Protein AF-H0ACK9-F1 (afdb_monomer)

pLDDT: mean 93.37, std 10.78, range [51.75, 98.44]

Radius of gyration: 16.79 Å; Cα contacts (8 Å, |Δi|>4): 85; chains: 1; bounding box: 44×28×38 Å

Secondary structure (DSSP, 8-state):
--HHHHHHHHHHHHTT----HHHHHHHHHHHHHHHHHHHHHHTGGGT-GGG----HHHHHHHHHHHHHHHHHTT--HHHHHHHHHHHHHHHHHHHSSS---

Solvent-accessible surface area (backbone atoms only — not comparable to full-atom values): 5550 Å² total; per-residue (Å²): 117,38,75,66,42,49,52,42,45,55,51,33,62,77,67,69,63,81,72,58,63,74,52,32,53,50,46,27,55,48,34,54,46,51,46,52,47,34,37,36,58,46,6,56,75,69,77,35,67,89,53,51,49,69,66,72,62,49,58,50,50,29,52,44,31,46,33,48,38,28,51,72,69,74,44,45,64,53,62,56,47,52,58,49,49,54,55,33,54,51,31,32,74,75,71,80,38,65,75,80,132

Structure (mmCIF, N/CA/C/O backbone):
data_AF-H0ACK9-F1
#
_entry.id   AF-H0ACK9-F1
#
loop_
_atom_site.group_PDB
_atom_site.id
_atom_site.type_symbol
_atom_site.label_atom_id
_atom_site.label_alt_id
_atom_site.label_comp_id
_atom_site.label_asym_id
_atom_site.label_entity_id
_atom_site.label_seq_id
_atom_site.pdbx_PDB_ins_code
_atom_site.Cartn_x
_atom_site.Cartn_y
_atom_site.Cartn_z
_atom_site.occupancy
_atom_site.B_iso_or_equiv
_atom_site.auth_seq_id
_atom_site.auth_comp_id
_atom_site.auth_asym_id
_atom_site.auth_atom_id
_atom_site.pdbx_PDB_model_num
ATOM 1 N N . MET A 1 1 ? -4.373 5.155 15.490 1.00 68.81 1 MET A N 1
ATOM 2 C CA . MET A 1 1 ? -4.487 5.176 14.030 1.00 68.81 1 MET A CA 1
ATOM 3 C C . MET A 1 1 ? -3.585 6.275 13.528 1.00 68.81 1 MET A C 1
ATOM 5 O O . MET A 1 1 ? -3.699 7.395 14.022 1.00 68.81 1 MET A O 1
ATOM 9 N N . ASP A 1 2 ? -2.685 5.926 12.617 1.00 86.44 2 ASP A N 1
ATOM 10 C CA . ASP A 1 2 ? -1.802 6.848 11.901 1.00 86.44 2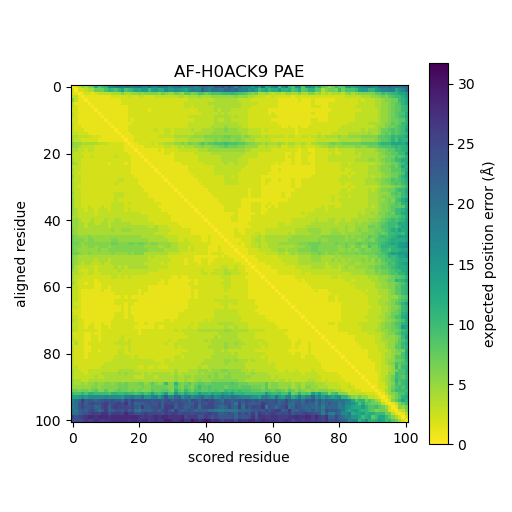 ASP A CA 1
ATOM 11 C C . ASP A 1 2 ? -2.576 7.999 11.223 1.00 86.44 2 ASP A C 1
ATOM 13 O O . ASP A 1 2 ? -3.721 7.816 10.797 1.00 86.44 2 ASP A O 1
ATOM 17 N N . GLU A 1 3 ? -1.952 9.176 11.080 1.00 93.19 3 GLU A N 1
ATOM 18 C CA . GLU A 1 3 ? -2.576 10.350 10.443 1.00 93.19 3 GLU A CA 1
ATOM 19 C C . GLU A 1 3 ? -2.956 10.077 8.977 1.00 93.19 3 GLU A C 1
ATOM 21 O O . GLU A 1 3 ? -4.017 10.512 8.518 1.00 93.19 3 GLU A O 1
ATOM 26 N N . PHE A 1 4 ? -2.127 9.339 8.230 1.00 95.88 4 PHE A N 1
ATOM 27 C CA . PHE A 1 4 ? -2.406 9.016 6.832 1.00 95.88 4 PHE A CA 1
ATOM 28 C C . PHE A 1 4 ? -3.470 7.930 6.697 1.00 95.88 4 PHE A C 1
ATOM 30 O O . PHE A 1 4 ? -4.338 8.064 5.830 1.00 95.88 4 PHE A O 1
ATOM 37 N N . GLN A 1 5 ? -3.455 6.912 7.565 1.00 97.75 5 GLN A N 1
ATOM 38 C CA . GLN A 1 5 ? -4.521 5.908 7.602 1.00 97.75 5 GLN A CA 1
ATOM 39 C C . GLN A 1 5 ? -5.875 6.562 7.903 1.00 97.75 5 GLN A C 1
ATOM 41 O O . GLN A 1 5 ? -6.816 6.382 7.131 1.00 97.75 5 GLN A O 1
ATOM 46 N N . GLN A 1 6 ? -5.962 7.393 8.949 1.00 98.00 6 GLN A N 1
ATOM 47 C CA . GLN A 1 6 ? -7.205 8.092 9.292 1.00 98.00 6 GLN A CA 1
ATOM 48 C C . GLN A 1 6 ? -7.683 8.981 8.139 1.00 98.00 6 GLN A C 1
ATOM 50 O O . GLN A 1 6 ? -8.859 8.982 7.790 1.00 98.00 6 GLN A O 1
ATOM 55 N N . LYS A 1 7 ? -6.766 9.699 7.482 1.00 98.12 7 LYS A N 1
ATOM 56 C CA . LYS A 1 7 ? -7.097 10.539 6.326 1.00 98.12 7 LYS A CA 1
ATOM 57 C C . LYS A 1 7 ? -7.653 9.736 5.144 1.00 98.12 7 LYS A C 1
ATOM 59 O O . LYS A 1 7 ? -8.513 10.251 4.427 1.00 98.12 7 LYS A O 1
ATOM 64 N N . ALA A 1 8 ? -7.163 8.516 4.914 1.00 97.69 8 ALA A N 1
ATOM 65 C CA . ALA A 1 8 ? -7.690 7.627 3.881 1.00 97.69 8 ALA A CA 1
ATOM 66 C C . ALA A 1 8 ? -9.114 7.162 4.220 1.00 97.69 8 ALA A C 1
ATOM 68 O O . ALA A 1 8 ? -9.999 7.269 3.368 1.00 97.69 8 ALA A O 1
ATOM 69 N N . VAL A 1 9 ? -9.339 6.731 5.465 1.00 97.81 9 VAL A N 1
ATOM 70 C CA . VAL A 1 9 ? -10.654 6.301 5.972 1.00 97.81 9 VAL A CA 1
ATOM 71 C C . VAL A 1 9 ? -11.671 7.437 5.868 1.00 97.81 9 VAL A C 1
ATOM 73 O O . VAL A 1 9 ? -12.681 7.289 5.183 1.00 97.81 9 VAL A O 1
ATOM 76 N N . ASP A 1 10 ? -11.356 8.616 6.411 1.00 98.25 10 ASP A N 1
ATOM 77 C CA . ASP A 1 10 ? -12.231 9.794 6.359 1.00 98.25 10 ASP A CA 1
ATOM 78 C C . ASP A 1 10 ? -12.598 10.174 4.915 1.00 98.25 10 ASP A C 1
ATOM 80 O O . ASP A 1 10 ? -13.721 10.594 4.614 1.00 98.25 10 ASP A O 1
ATOM 84 N N . PHE A 1 11 ? -11.637 10.056 3.990 1.00 98.38 11 PHE A N 1
ATOM 85 C CA . PHE A 1 11 ? -11.878 10.318 2.577 1.00 98.38 11 PHE A CA 1
ATOM 86 C C . PHE A 1 11 ? -12.807 9.269 1.958 1.00 98.38 11 PHE A C 1
ATOM 88 O O . PHE A 1 11 ? -13.706 9.642 1.200 1.00 98.38 11 PHE A O 1
ATOM 95 N N . ALA A 1 12 ? -12.615 7.986 2.263 1.00 97.88 12 ALA A N 1
ATOM 96 C CA . ALA A 1 12 ? -13.457 6.910 1.754 1.00 97.88 12 ALA A CA 1
ATOM 97 C C . ALA A 1 12 ? -14.902 7.037 2.257 1.00 97.88 12 ALA A C 1
ATOM 99 O O . ALA A 1 12 ? -15.825 7.031 1.438 1.00 97.88 12 ALA A O 1
ATOM 100 N N . GLU A 1 13 ? -15.089 7.264 3.559 1.00 97.56 13 GLU A N 1
ATOM 101 C CA . GLU A 1 13 ? -16.404 7.459 4.179 1.00 97.56 13 GLU A CA 1
ATOM 102 C C . GLU A 1 13 ? -17.131 8.666 3.576 1.00 97.56 13 GLU A C 1
ATOM 104 O O . GLU A 1 13 ? -18.273 8.570 3.121 1.00 97.56 13 GLU A O 1
ATOM 109 N N . LYS A 1 14 ? -16.449 9.817 3.480 1.00 98.44 14 LYS A N 1
ATOM 110 C CA . LYS A 1 14 ? -17.033 11.049 2.928 1.00 98.44 14 LYS A CA 1
ATOM 111 C C . LYS A 1 14 ? -17.509 10.895 1.481 1.00 98.44 14 LYS A C 1
ATOM 113 O O . LYS A 1 14 ? -18.419 11.612 1.058 1.00 98.44 14 LYS A O 1
ATOM 118 N N . ASN A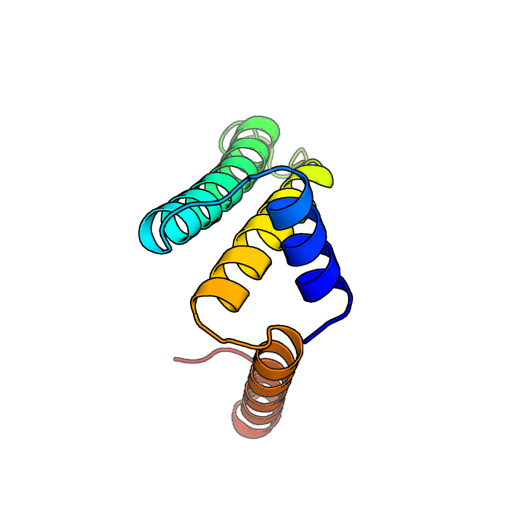 1 15 ? -16.879 10.008 0.715 1.00 98.25 15 ASN A N 1
ATOM 119 C CA . ASN A 1 15 ? -17.184 9.788 -0.695 1.00 98.25 15 ASN A CA 1
ATOM 120 C C . ASN A 1 15 ? -17.998 8.504 -0.950 1.00 98.25 15 ASN A C 1
ATOM 122 O O . ASN A 1 15 ? -18.245 8.190 -2.112 1.00 98.25 15 ASN A O 1
ATOM 126 N N . ASN A 1 16 ? -18.474 7.813 0.095 1.00 96.62 16 ASN A N 1
ATOM 127 C CA . ASN A 1 16 ? -19.220 6.547 0.008 1.00 96.62 16 ASN A CA 1
ATOM 128 C C . ASN A 1 16 ? -18.471 5.470 -0.799 1.00 96.62 16 ASN A C 1
ATOM 130 O O . ASN A 1 16 ? -19.047 4.808 -1.664 1.00 96.62 16 ASN A O 1
ATOM 134 N N . LEU A 1 17 ? -17.167 5.325 -0.553 1.00 96.56 17 LEU A N 1
ATOM 135 C CA . LEU A 1 17 ? -16.315 4.335 -1.219 1.00 96.56 17 LEU A CA 1
ATOM 136 C C . LEU A 1 17 ? -16.308 2.988 -0.487 1.00 96.56 17 LEU A C 1
ATOM 138 O O . LEU A 1 17 ? -15.299 2.284 -0.524 1.00 96.56 17 LEU A O 1
ATOM 142 N N . ASP A 1 18 ? -17.389 2.648 0.211 1.00 92.38 18 ASP A N 1
ATOM 143 C CA . ASP A 1 18 ? -17.507 1.425 1.002 1.00 92.38 18 ASP A CA 1
ATOM 144 C C . ASP A 1 18 ? -17.402 0.175 0.120 1.00 92.38 18 ASP A C 1
ATOM 146 O O . ASP A 1 18 ? -18.010 0.084 -0.950 1.00 92.38 18 ASP A O 1
ATOM 150 N N . ALA A 1 19 ? -16.642 -0.813 0.585 1.00 95.00 19 ALA A N 1
ATOM 151 C CA . ALA A 1 19 ? -16.467 -2.090 -0.092 1.00 95.00 19 ALA A CA 1
ATOM 152 C C . ALA A 1 19 ? -16.275 -3.211 0.941 1.00 95.00 19 ALA A C 1
ATOM 154 O O . ALA A 1 19 ? -15.732 -2.946 2.009 1.00 95.00 19 ALA A O 1
ATOM 155 N N . PRO A 1 20 ? -16.680 -4.460 0.642 1.00 97.62 20 PRO A N 1
ATOM 156 C CA . PRO A 1 20 ? -16.320 -5.608 1.470 1.00 97.62 20 PRO A CA 1
ATOM 157 C C . PRO A 1 20 ? -14.800 -5.775 1.580 1.00 97.62 20 PRO A C 1
ATOM 159 O O . PRO A 1 20 ? -14.073 -5.508 0.618 1.00 97.62 20 PRO A O 1
ATOM 162 N N . THR A 1 21 ? -14.323 -6.307 2.702 1.00 97.88 21 THR A N 1
ATOM 163 C CA . THR A 1 21 ? -12.890 -6.508 2.966 1.00 97.88 21 THR A CA 1
ATOM 164 C C . THR A 1 21 ? -12.204 -7.382 1.919 1.00 97.88 21 THR A C 1
ATOM 166 O O . THR A 1 21 ? -11.067 -7.117 1.529 1.00 97.88 21 THR A O 1
ATOM 169 N N . GLU A 1 22 ? -12.893 -8.389 1.378 1.00 98.00 22 GLU A N 1
ATOM 170 C CA . GLU A 1 22 ? -12.361 -9.202 0.281 1.00 98.00 22 GLU A CA 1
ATOM 171 C C . GLU A 1 22 ? -12.114 -8.362 -0.977 1.00 98.00 22 GLU A C 1
ATOM 173 O O . GLU A 1 22 ? -11.160 -8.614 -1.709 1.00 98.00 22 GLU A O 1
ATOM 178 N N . PHE A 1 23 ? -12.945 -7.347 -1.227 1.00 97.75 23 PHE A N 1
ATOM 179 C CA . PHE A 1 23 ? -12.767 -6.437 -2.356 1.00 97.75 23 PHE A CA 1
ATOM 180 C C . PHE A 1 23 ? -11.668 -5.412 -2.076 1.00 97.75 23 PHE A C 1
ATOM 182 O O . PHE A 1 23 ? -10.900 -5.132 -2.988 1.00 97.75 23 PHE A O 1
ATOM 189 N N . ARG A 1 24 ? -11.498 -4.940 -0.832 1.00 97.69 24 ARG A N 1
ATOM 190 C CA . ARG A 1 24 ? -10.325 -4.134 -0.434 1.00 97.69 24 ARG A CA 1
ATOM 191 C C . ARG A 1 24 ? -9.010 -4.875 -0.673 1.00 97.69 2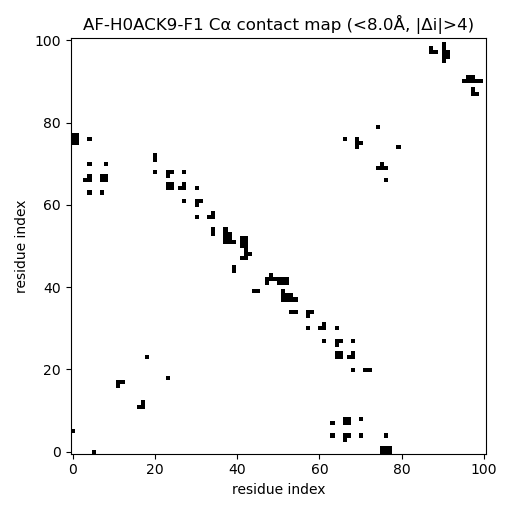4 ARG A C 1
ATOM 193 O O . ARG A 1 24 ? -8.051 -4.293 -1.168 1.00 97.69 24 ARG A O 1
ATOM 200 N N . ALA A 1 25 ? -8.969 -6.175 -0.378 1.00 98.00 25 ALA A N 1
ATOM 201 C CA . ALA A 1 25 ? -7.796 -7.001 -0.653 1.00 98.00 25 ALA A CA 1
ATOM 202 C C . ALA A 1 25 ? -7.522 -7.152 -2.162 1.00 98.00 25 ALA A C 1
ATOM 204 O O . ALA A 1 25 ? -6.361 -7.167 -2.578 1.00 98.00 25 ALA A O 1
ATOM 205 N N . LEU A 1 26 ? -8.578 -7.251 -2.980 1.00 98.31 26 LEU A N 1
ATOM 206 C CA . LEU A 1 26 ? -8.464 -7.267 -4.442 1.00 98.31 26 LEU A CA 1
ATOM 207 C C . LEU A 1 26 ? -8.002 -5.916 -5.007 1.00 98.31 26 LEU A C 1
ATOM 209 O O . LEU A 1 26 ? -7.213 -5.894 -5.947 1.00 98.31 26 LEU A O 1
ATOM 213 N N . ASP A 1 27 ? -8.460 -4.816 -4.421 1.00 97.75 27 ASP A N 1
ATOM 214 C CA . ASP A 1 27 ? -8.052 -3.458 -4.778 1.00 97.75 27 ASP A CA 1
ATOM 215 C C . ASP A 1 27 ? -6.552 -3.268 -4.521 1.00 97.75 27 ASP A C 1
ATOM 217 O O . ASP A 1 27 ? -5.788 -2.995 -5.441 1.00 97.75 27 ASP A O 1
ATOM 221 N N . PHE A 1 28 ? -6.090 -3.607 -3.312 1.00 98.00 28 PHE A N 1
ATOM 222 C CA . PHE A 1 28 ? -4.671 -3.571 -2.946 1.00 98.00 28 PHE A CA 1
ATOM 223 C C . PHE A 1 28 ? -3.764 -4.332 -3.928 1.00 98.00 28 PHE A C 1
ATOM 225 O O . PHE A 1 28 ? -2.722 -3.822 -4.348 1.00 98.00 28 PHE A O 1
ATOM 232 N N . ILE A 1 29 ? -4.136 -5.559 -4.317 1.00 98.19 29 ILE A N 1
ATOM 233 C CA . ILE A 1 29 ? -3.316 -6.325 -5.268 1.00 98.19 29 ILE A CA 1
ATOM 234 C C . ILE A 1 29 ? -3.410 -5.771 -6.695 1.00 98.19 29 ILE A C 1
ATOM 236 O O . ILE A 1 29 ? -2.450 -5.904 -7.456 1.00 98.19 29 ILE A O 1
ATOM 240 N N . SER A 1 30 ? -4.533 -5.145 -7.059 1.00 98.06 30 SER A N 1
ATOM 241 C CA . SER A 1 30 ? -4.692 -4.455 -8.339 1.00 98.06 30 SER A CA 1
ATOM 242 C C . SER A 1 30 ? -3.720 -3.279 -8.442 1.00 98.06 30 SER A C 1
ATOM 244 O O . SER A 1 30 ? -2.953 -3.230 -9.403 1.00 98.06 30 SER A O 1
ATOM 246 N N . GLU A 1 31 ? -3.653 -2.420 -7.418 1.00 98.19 31 GLU A N 1
ATOM 247 C CA . GLU A 1 31 ? -2.730 -1.272 -7.388 1.00 98.19 31 GLU A CA 1
ATOM 248 C C . GLU A 1 31 ? -1.257 -1.708 -7.418 1.00 98.19 31 GLU A C 1
ATOM 250 O O . GLU A 1 31 ? -0.422 -1.152 -8.135 1.00 98.19 31 GLU A O 1
ATOM 255 N N . ALA A 1 32 ? -0.917 -2.801 -6.725 1.00 98.19 32 ALA A N 1
ATOM 256 C CA . ALA A 1 32 ? 0.421 -3.385 -6.830 1.00 98.19 32 ALA A CA 1
ATOM 257 C C . ALA A 1 32 ? 0.729 -3.866 -8.265 1.00 98.19 32 ALA A C 1
ATOM 259 O O . ALA A 1 32 ? 1.868 -3.780 -8.735 1.00 98.19 32 ALA A O 1
ATOM 260 N N . GLY A 1 33 ? -0.284 -4.374 -8.971 1.00 98.19 33 GLY A N 1
ATOM 261 C CA . GLY A 1 33 ? -0.195 -4.780 -10.370 1.00 98.19 33 GLY A CA 1
ATOM 262 C C . GLY A 1 33 ? 0.038 -3.610 -11.328 1.00 98.19 33 GLY A C 1
ATOM 263 O O . GLY A 1 33 ? 0.789 -3.765 -12.296 1.00 98.19 33 GLY A O 1
ATOM 264 N N . GLU A 1 34 ? -0.542 -2.445 -11.054 1.00 98.06 34 GLU A N 1
ATOM 265 C CA . GLU A 1 34 ? -0.348 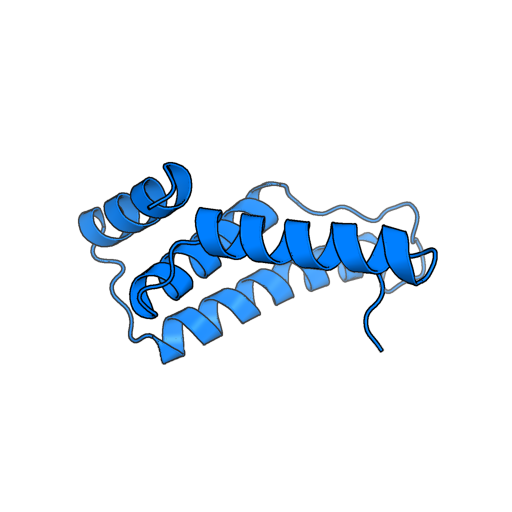-1.227 -11.847 1.00 98.06 34 GLU A CA 1
ATOM 266 C C . GLU A 1 34 ? 1.105 -0.732 -11.773 1.00 98.06 34 GLU A C 1
ATOM 268 O O . GLU A 1 34 ? 1.737 -0.519 -12.813 1.00 98.06 34 GLU A O 1
ATOM 273 N N . ILE A 1 35 ? 1.714 -0.738 -10.581 1.00 98.19 35 ILE A N 1
ATOM 274 C CA . ILE A 1 35 ? 3.152 -0.461 -10.409 1.00 98.19 35 ILE A CA 1
ATOM 275 C C . ILE A 1 35 ? 4.008 -1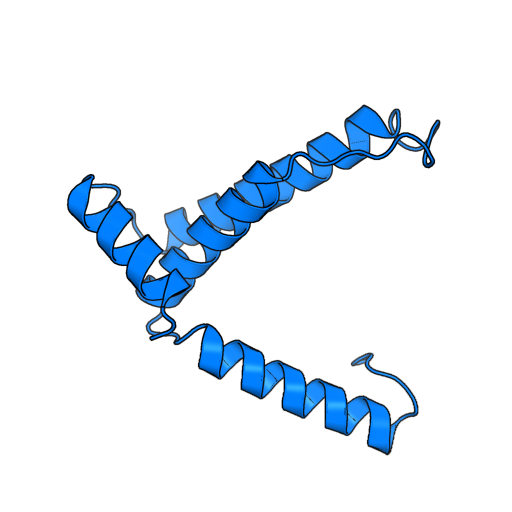.431 -11.238 1.00 98.19 35 ILE A C 1
ATOM 277 O O . ILE A 1 35 ? 4.932 -1.022 -11.948 1.00 98.19 35 ILE A O 1
ATOM 281 N N . ILE A 1 36 ? 3.710 -2.734 -11.179 1.00 97.62 36 ILE A N 1
ATOM 282 C CA . ILE A 1 36 ? 4.441 -3.753 -11.952 1.00 97.62 36 ILE A CA 1
ATOM 283 C C . ILE A 1 36 ? 4.285 -3.504 -13.454 1.00 97.62 36 ILE A C 1
ATOM 285 O O . ILE A 1 36 ? 5.246 -3.666 -14.216 1.00 97.62 36 ILE A O 1
ATOM 289 N N . LYS A 1 37 ? 3.089 -3.115 -13.896 1.00 97.44 37 LYS A N 1
ATOM 290 C CA . LYS A 1 37 ? 2.807 -2.787 -15.292 1.00 97.44 37 LYS A CA 1
ATOM 291 C C . LYS A 1 37 ? 3.642 -1.597 -15.749 1.00 97.44 37 LYS A C 1
ATOM 293 O O . LYS A 1 37 ? 4.222 -1.688 -16.832 1.00 97.44 37 LYS A O 1
ATOM 298 N N . ASP A 1 38 ? 3.737 -0.541 -14.947 1.00 97.44 38 ASP A N 1
ATOM 299 C CA . ASP A 1 38 ? 4.558 0.633 -15.248 1.00 97.44 38 ASP A CA 1
ATOM 300 C C . ASP A 1 38 ? 6.031 0.246 -15.392 1.00 97.44 38 ASP A C 1
ATOM 302 O O . ASP A 1 38 ? 6.593 0.436 -16.472 1.00 97.44 38 ASP A O 1
ATOM 306 N N . ILE A 1 39 ? 6.600 -0.447 -14.396 1.00 97.81 39 ILE A N 1
ATOM 307 C CA . ILE A 1 39 ? 7.983 -0.959 -14.435 1.00 97.81 39 ILE A CA 1
ATOM 308 C C . ILE A 1 39 ? 8.233 -1.787 -15.699 1.00 97.81 39 ILE A C 1
ATOM 310 O O . ILE A 1 39 ? 9.232 -1.610 -16.403 1.00 97.81 39 ILE A O 1
ATOM 314 N N . THR A 1 40 ? 7.322 -2.715 -15.994 1.00 97.69 40 THR A N 1
ATOM 315 C CA . THR A 1 40 ? 7.475 -3.656 -17.106 1.00 97.69 40 THR A CA 1
ATOM 316 C C . THR A 1 40 ? 7.398 -2.941 -18.451 1.00 97.69 40 THR A C 1
ATOM 318 O O . THR A 1 40 ? 8.182 -3.242 -19.354 1.00 97.69 40 THR A O 1
ATOM 321 N N . LYS A 1 41 ? 6.468 -1.994 -18.606 1.00 97.62 41 LYS A N 1
ATOM 322 C CA . LYS A 1 41 ? 6.289 -1.248 -19.854 1.00 97.62 41 LYS A CA 1
ATOM 323 C C . LYS A 1 41 ? 7.428 -0.268 -20.092 1.00 97.62 41 LYS A C 1
ATOM 325 O O . LYS A 1 41 ? 7.975 -0.263 -21.193 1.00 97.62 41 LYS A O 1
ATOM 330 N N . SER A 1 42 ? 7.799 0.522 -19.087 1.00 97.62 42 SER A N 1
ATOM 331 C CA . SER A 1 42 ? 8.882 1.500 -19.210 1.00 97.62 42 SER A CA 1
ATOM 332 C C . SER A 1 42 ? 10.225 0.808 -19.449 1.00 97.62 42 SER A C 1
ATOM 334 O O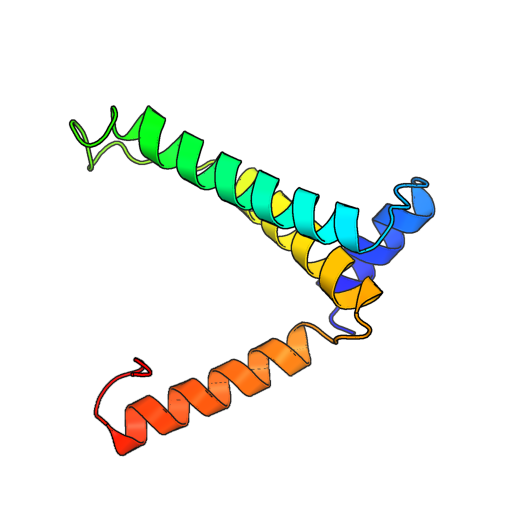 . SER A 1 42 ? 10.980 1.214 -20.322 1.00 97.62 42 SER A O 1
ATOM 336 N N . GLY A 1 43 ? 10.468 -0.325 -18.780 1.00 97.69 43 GLY A N 1
ATOM 337 C CA . GLY A 1 43 ? 11.663 -1.141 -18.991 1.00 97.69 43 GLY A CA 1
ATOM 338 C C . GLY A 1 43 ? 11.670 -1.949 -20.296 1.00 97.69 43 GLY A C 1
ATOM 339 O O . GLY A 1 43 ? 12.533 -2.813 -20.470 1.00 97.69 43 GLY A O 1
ATOM 340 N N . ASN A 1 44 ? 10.690 -1.746 -21.189 1.00 97.44 44 ASN A N 1
ATOM 341 C CA . ASN A 1 44 ? 10.506 -2.498 -22.436 1.00 97.44 44 ASN A CA 1
ATOM 342 C C . ASN A 1 44 ? 10.604 -4.020 -22.217 1.00 97.44 44 ASN A C 1
ATOM 344 O O . ASN A 1 44 ? 11.354 -4.726 -22.897 1.00 97.44 44 ASN A O 1
ATOM 348 N N . TYR A 1 45 ? 9.881 -4.520 -21.212 1.00 96.81 45 TYR A N 1
ATOM 349 C CA . TYR A 1 45 ? 9.877 -5.927 -20.805 1.00 96.81 45 TYR A CA 1
ATOM 350 C C . TYR A 1 45 ? 11.285 -6.469 -20.492 1.00 96.81 45 TYR A C 1
ATOM 352 O O . TYR A 1 45 ? 11.618 -7.606 -20.824 1.00 96.81 45 TYR A O 1
ATOM 360 N N . GLY A 1 46 ? 12.122 -5.634 -19.868 1.00 96.06 46 GLY A N 1
ATOM 361 C CA . GLY A 1 46 ? 13.483 -5.965 -19.439 1.00 96.06 46 GLY A CA 1
ATOM 362 C C . GLY A 1 46 ? 14.576 -5.673 -20.468 1.00 96.06 46 GLY A C 1
ATOM 363 O O . GLY A 1 46 ? 15.736 -5.989 -20.218 1.00 96.06 46 GLY A O 1
ATOM 364 N N . ARG A 1 47 ? 14.238 -5.081 -21.620 1.00 97.88 47 ARG A N 1
ATOM 365 C CA . ARG A 1 47 ? 15.228 -4.695 -22.638 1.00 97.88 47 ARG A CA 1
ATOM 366 C C . ARG A 1 47 ? 15.953 -3.391 -22.303 1.00 97.88 47 ARG A C 1
ATOM 368 O O . ARG A 1 47 ? 17.091 -3.244 -22.731 1.00 97.88 47 ARG A O 1
ATOM 375 N N . ASN A 1 48 ? 15.311 -2.508 -21.537 1.00 97.62 48 ASN A N 1
ATOM 376 C CA . ASN A 1 48 ? 15.829 -1.189 -21.170 1.00 97.62 48 ASN A CA 1
ATOM 377 C C . ASN A 1 48 ? 15.676 -0.951 -19.650 1.00 97.62 48 ASN A C 1
ATOM 379 O O . ASN A 1 48 ? 14.849 -0.142 -19.229 1.00 97.62 48 ASN A O 1
ATOM 383 N N . PRO A 1 49 ? 16.375 -1.698 -18.780 1.00 95.25 49 PRO A N 1
ATOM 384 C CA . PRO A 1 49 ? 16.215 -1.578 -17.324 1.00 95.25 49 PRO A CA 1
ATOM 385 C C . PRO A 1 49 ? 16.535 -0.178 -16.762 1.00 95.25 49 PRO A C 1
ATOM 387 O O . PRO A 1 49 ? 16.032 0.188 -15.704 1.00 95.25 49 PRO A O 1
ATOM 390 N N . GLU A 1 50 ? 17.354 0.606 -17.455 1.00 97.25 50 GLU A N 1
ATOM 391 C CA . GLU A 1 50 ? 17.690 1.994 -17.134 1.00 97.25 50 GLU A CA 1
ATOM 392 C C . GLU A 1 50 ? 16.535 2.981 -17.356 1.00 97.25 50 GLU A C 1
ATOM 394 O O . GLU A 1 50 ? 16.522 4.042 -16.734 1.00 97.25 50 GLU 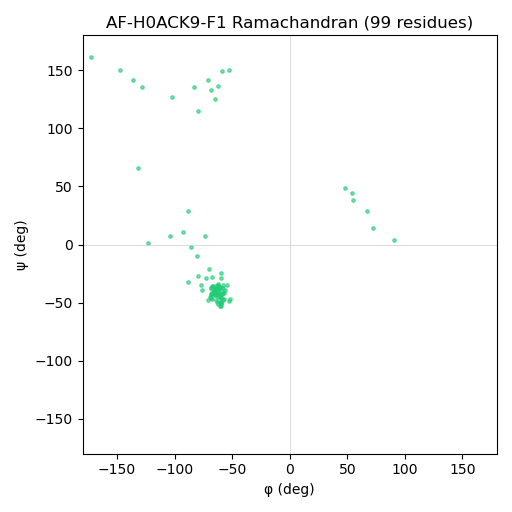A O 1
ATOM 399 N N . ASP A 1 51 ? 15.552 2.611 -18.182 1.00 97.25 51 ASP A N 1
ATOM 400 C CA . ASP A 1 51 ? 14.385 3.431 -18.521 1.00 97.25 51 ASP A CA 1
ATOM 401 C C . ASP A 1 51 ? 13.187 3.147 -17.588 1.00 97.25 51 ASP A C 1
ATOM 403 O O . ASP A 1 51 ? 12.062 3.557 -17.872 1.00 97.25 51 ASP A O 1
ATOM 407 N N . ILE A 1 52 ? 13.378 2.408 -16.484 1.00 98.06 52 ILE A N 1
ATOM 408 C CA . ILE A 1 52 ? 12.290 2.090 -15.549 1.00 98.06 52 ILE A CA 1
ATOM 409 C C . ILE A 1 52 ? 11.759 3.364 -14.884 1.00 98.06 52 ILE A C 1
ATOM 411 O O . ILE A 1 52 ? 12.496 4.098 -14.228 1.00 98.06 52 ILE A O 1
ATOM 415 N N . THR A 1 53 ? 10.449 3.587 -14.995 1.00 97.12 53 THR A N 1
ATOM 416 C CA . THR 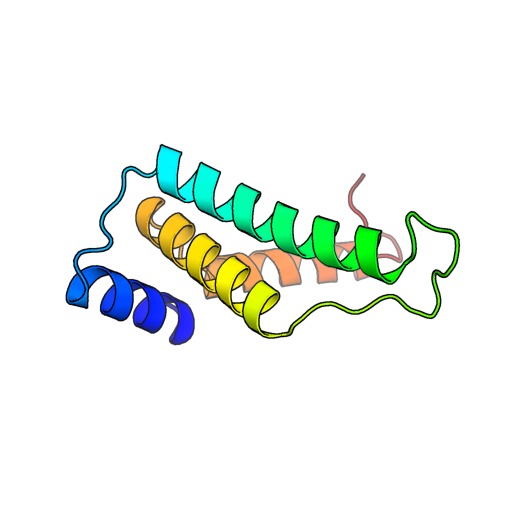A 1 53 ? 9.751 4.707 -14.361 1.00 97.12 53 THR A CA 1
ATOM 417 C C . THR A 1 53 ? 8.453 4.207 -13.748 1.00 97.12 53 THR A C 1
ATOM 419 O O . THR A 1 53 ? 7.758 3.406 -14.369 1.00 97.12 53 THR A O 1
ATOM 422 N N . VAL A 1 54 ? 8.094 4.730 -12.581 1.00 96.94 54 VAL A N 1
ATOM 423 C CA . VAL A 1 54 ? 6.789 4.512 -11.946 1.00 96.94 54 VAL A CA 1
ATOM 424 C C . VAL A 1 54 ? 6.229 5.878 -11.600 1.00 96.94 54 VAL A C 1
ATOM 426 O O . VAL A 1 54 ? 6.973 6.734 -11.104 1.00 96.94 54 VAL A O 1
ATOM 429 N N . LYS A 1 55 ? 4.947 6.111 -11.881 1.00 94.69 55 LYS A N 1
ATOM 430 C CA . LYS A 1 55 ? 4.320 7.368 -11.480 1.00 94.69 55 LYS A CA 1
ATOM 431 C C . LYS A 1 55 ? 4.130 7.396 -9.960 1.00 94.69 55 LYS A C 1
ATOM 433 O O . LYS A 1 55 ? 3.876 6.379 -9.324 1.00 94.69 55 LYS A O 1
ATOM 438 N N . SER A 1 56 ? 4.330 8.560 -9.347 1.00 95.38 56 SER A N 1
ATOM 439 C CA . SER A 1 56 ? 4.292 8.682 -7.883 1.00 95.38 56 SER A CA 1
ATOM 440 C C . SER A 1 56 ? 2.900 8.452 -7.289 1.00 95.38 56 SER A C 1
ATOM 442 O O . SER A 1 56 ? 2.796 8.071 -6.128 1.00 95.38 56 SER A O 1
ATOM 444 N N . ASP A 1 57 ? 1.851 8.732 -8.061 1.00 96.12 57 ASP A N 1
ATOM 445 C CA . ASP A 1 57 ? 0.452 8.505 -7.692 1.00 96.12 57 ASP A CA 1
ATOM 446 C C . ASP A 1 57 ? 0.138 7.017 -7.507 1.00 96.12 57 ASP A C 1
ATOM 448 O O . ASP A 1 57 ? -0.521 6.694 -6.530 1.00 96.12 57 ASP A O 1
ATOM 452 N N . GLU A 1 58 ? 0.731 6.124 -8.300 1.00 97.62 58 GLU A N 1
ATOM 453 C CA . GLU A 1 58 ? 0.576 4.659 -8.166 1.00 97.62 58 GLU A CA 1
ATOM 454 C C . GLU A 1 58 ? 1.010 4.156 -6.771 1.00 97.62 58 GLU A C 1
ATOM 456 O O . GLU A 1 58 ? 0.399 3.279 -6.163 1.00 97.62 58 GLU A O 1
ATOM 461 N N . ILE A 1 59 ? 2.069 4.750 -6.201 1.00 97.81 59 ILE A N 1
ATOM 462 C CA . ILE A 1 59 ? 2.491 4.461 -4.818 1.00 97.81 59 ILE A CA 1
ATOM 463 C C . ILE A 1 59 ? 1.459 4.989 -3.817 1.00 97.81 59 ILE A C 1
ATOM 465 O O . ILE A 1 59 ? 1.207 4.355 -2.793 1.00 97.81 59 ILE A O 1
ATOM 469 N N . GLY A 1 60 ? 0.869 6.150 -4.100 1.00 97.62 60 GLY A N 1
ATOM 470 C CA . GLY A 1 60 ? -0.202 6.728 -3.295 1.00 97.62 60 GLY A CA 1
ATOM 471 C C . GLY A 1 60 ? -1.471 5.875 -3.304 1.00 97.62 60 GLY A C 1
ATOM 472 O O . GLY A 1 60 ? -2.058 5.675 -2.245 1.00 97.62 60 GLY A O 1
ATOM 473 N N . GLU A 1 61 ? -1.862 5.339 -4.458 1.00 97.94 61 GLU A N 1
ATOM 474 C CA . GLU A 1 61 ? -3.019 4.451 -4.634 1.00 97.94 61 GLU A CA 1
ATOM 475 C C . GLU A 1 61 ? -2.809 3.114 -3.910 1.00 97.94 61 GLU A C 1
ATOM 477 O O . GLU A 1 61 ? -3.682 2.656 -3.165 1.00 97.94 61 GLU A O 1
ATOM 482 N N . LEU A 1 62 ? -1.601 2.547 -3.988 1.00 98.31 62 LEU A N 1
ATOM 483 C CA . LEU A 1 62 ? -1.241 1.367 -3.202 1.00 98.31 62 LEU A CA 1
ATOM 484 C C . LEU A 1 62 ? -1.299 1.628 -1.686 1.00 98.31 62 LEU A C 1
ATOM 486 O O . LEU A 1 62 ? -1.787 0.790 -0.928 1.00 98.31 62 LEU A O 1
ATOM 490 N N . LEU A 1 63 ? -0.800 2.779 -1.221 1.00 97.75 63 LEU A N 1
ATOM 491 C CA . LEU A 1 63 ? -0.890 3.153 0.195 1.00 97.75 63 LEU A CA 1
ATOM 492 C C . LEU A 1 63 ? -2.344 3.353 0.627 1.00 97.75 63 LEU A C 1
ATOM 494 O O . LEU A 1 63 ? -2.738 2.869 1.685 1.00 97.75 63 LEU A O 1
ATOM 498 N N . PHE A 1 64 ? -3.144 4.033 -0.194 1.00 98.06 64 PHE A N 1
ATOM 499 C CA . PHE A 1 64 ? -4.556 4.278 0.071 1.00 98.06 64 PHE A CA 1
ATOM 500 C C . PHE A 1 64 ? -5.334 2.965 0.219 1.00 98.06 64 PHE A C 1
ATOM 502 O O . PHE A 1 64 ? -5.991 2.757 1.239 1.00 98.06 64 PHE A O 1
ATOM 509 N N . SER A 1 65 ? -5.199 2.046 -0.741 1.00 98.12 65 SER A N 1
ATOM 510 C CA . SER A 1 65 ? -5.856 0.733 -0.694 1.00 98.12 65 SER A CA 1
ATOM 511 C C . SER A 1 65 ? -5.387 -0.113 0.497 1.00 98.12 65 SER A C 1
ATOM 513 O O . SER A 1 65 ? -6.211 -0.738 1.169 1.00 98.12 65 SER A O 1
ATOM 515 N N . LEU A 1 66 ? -4.091 -0.083 0.835 1.00 98.06 66 LEU A N 1
ATOM 516 C CA . LEU A 1 66 ? -3.559 -0.781 2.009 1.00 98.06 66 LEU A CA 1
ATOM 517 C C . LEU A 1 66 ? -4.090 -0.203 3.328 1.00 98.06 66 LEU A C 1
ATOM 519 O O . LEU A 1 66 ? -4.387 -0.972 4.240 1.00 98.06 66 LEU A O 1
ATOM 523 N N . PHE A 1 67 ? -4.226 1.120 3.448 1.00 98.31 67 PHE A N 1
ATOM 524 C CA . PHE A 1 67 ? -4.773 1.750 4.652 1.00 98.31 67 PHE A CA 1
ATOM 525 C C . PHE A 1 67 ? -6.242 1.401 4.874 1.00 98.31 67 PHE A C 1
ATOM 527 O O . PHE A 1 67 ? -6.613 1.081 6.002 1.00 98.31 67 PHE A O 1
ATOM 534 N N . LEU A 1 68 ? -7.055 1.398 3.815 1.00 98.12 68 LEU A N 1
ATOM 535 C CA . LEU A 1 68 ? -8.450 0.964 3.917 1.00 98.12 68 LEU A CA 1
ATOM 536 C C . LEU A 1 68 ? -8.555 -0.522 4.273 1.00 98.12 68 LEU A C 1
ATOM 538 O O . LEU A 1 68 ? -9.380 -0.901 5.094 1.00 98.12 68 LEU A O 1
ATOM 542 N N . LEU A 1 69 ? -7.689 -1.367 3.706 1.00 98.19 69 LEU A N 1
ATOM 543 C CA . LEU A 1 69 ? -7.632 -2.779 4.081 1.00 98.19 69 LEU A CA 1
ATOM 544 C C . LEU A 1 69 ? -7.194 -2.974 5.543 1.00 98.19 69 LEU A C 1
ATOM 546 O O . LEU A 1 69 ? -7.718 -3.847 6.228 1.00 98.19 69 LEU A O 1
ATOM 550 N N . ALA A 1 70 ? -6.229 -2.189 6.026 1.00 97.75 70 ALA A N 1
ATOM 551 C CA . ALA A 1 70 ? -5.790 -2.240 7.416 1.00 97.75 70 ALA A CA 1
ATOM 552 C C . ALA A 1 70 ? -6.918 -1.828 8.373 1.00 97.75 70 ALA A C 1
ATOM 554 O O . ALA A 1 70 ? -7.129 -2.512 9.374 1.00 97.75 70 ALA A O 1
ATOM 555 N N . ASP A 1 71 ? -7.664 -0.772 8.039 1.00 97.69 71 ASP A N 1
ATOM 556 C CA . ASP A 1 71 ? -8.825 -0.321 8.811 1.00 97.69 71 ASP A CA 1
ATOM 557 C C . ASP A 1 71 ? -9.914 -1.402 8.902 1.00 97.69 71 ASP A C 1
ATOM 559 O O . ASP A 1 71 ? -10.294 -1.797 10.005 1.00 97.69 71 ASP A O 1
ATOM 563 N N . ASP A 1 72 ? -10.300 -1.993 7.766 1.00 97.69 72 ASP A N 1
ATOM 564 C CA . ASP A 1 72 ? -11.250 -3.113 7.694 1.00 97.69 72 ASP A CA 1
ATOM 565 C C . ASP A 1 72 ? -10.839 -4.309 8.577 1.00 97.69 72 ASP A C 1
ATOM 567 O O . ASP A 1 72 ? -11.680 -5.014 9.142 1.00 97.69 72 ASP A O 1
ATOM 571 N N . LEU A 1 73 ? -9.531 -4.558 8.697 1.00 97.56 73 LEU A N 1
ATOM 572 C CA . LEU A 1 73 ? -8.963 -5.640 9.505 1.00 97.56 73 LEU A CA 1
ATOM 573 C C . LEU A 1 73 ? -8.751 -5.255 10.980 1.00 97.56 73 LEU A C 1
ATOM 575 O O . LEU A 1 73 ? -8.306 -6.096 11.767 1.00 97.56 73 LEU A O 1
ATOM 579 N N . GLY A 1 74 ? -9.047 -4.012 11.370 1.00 97.19 74 GLY A N 1
ATOM 580 C CA . GLY A 1 74 ? -8.804 -3.489 12.716 1.00 97.19 74 GLY A CA 1
ATOM 581 C C . GLY A 1 74 ? -7.317 -3.358 13.058 1.00 97.19 74 GLY A C 1
ATOM 582 O O . GLY A 1 74 ? -6.932 -3.504 14.220 1.00 97.19 74 GLY A O 1
ATOM 583 N N . ILE A 1 75 ? -6.472 -3.137 12.050 1.00 97.56 75 ILE A N 1
ATOM 584 C CA . ILE A 1 75 ? -5.018 -3.021 12.174 1.00 97.56 75 ILE A CA 1
ATOM 585 C C . ILE A 1 75 ? -4.617 -1.545 12.105 1.00 97.56 75 ILE A C 1
ATOM 587 O O . ILE A 1 75 ? -4.927 -0.838 11.147 1.00 97.56 75 ILE A O 1
ATOM 591 N N . ASP A 1 76 ? -3.856 -1.099 13.104 1.00 97.69 76 ASP A N 1
ATOM 592 C CA . ASP A 1 76 ? -3.155 0.183 13.069 1.00 97.69 76 ASP A CA 1
ATOM 593 C C . ASP A 1 76 ? -1.872 0.041 12.233 1.00 97.69 76 ASP A C 1
ATOM 595 O O . ASP A 1 76 ? -0.966 -0.723 12.584 1.00 97.69 76 ASP A O 1
ATOM 599 N N . ALA A 1 77 ? -1.813 0.737 11.097 1.00 96.56 77 ALA A N 1
ATOM 600 C CA . ALA A 1 77 ? -0.731 0.588 10.130 1.00 96.56 77 ALA A CA 1
ATOM 601 C C . ALA A 1 77 ? 0.626 1.092 10.656 1.00 96.56 77 ALA A C 1
ATOM 603 O O . ALA A 1 77 ? 1.651 0.473 10.362 1.00 96.56 77 ALA A O 1
ATOM 604 N N . GLU A 1 78 ? 0.651 2.168 11.452 1.00 96.12 78 GLU A N 1
ATOM 605 C CA . GLU A 1 78 ? 1.884 2.700 12.053 1.00 96.12 78 GLU A CA 1
ATOM 606 C C . GLU A 1 78 ? 2.430 1.724 13.095 1.00 96.12 78 GLU A C 1
ATOM 608 O O . GLU A 1 78 ? 3.608 1.360 13.041 1.00 96.12 78 GLU A O 1
ATOM 613 N N . GLN A 1 79 ? 1.570 1.206 13.977 1.00 97.19 79 GLN A N 1
ATOM 614 C CA . GLN A 1 79 ? 1.982 0.185 14.938 1.00 97.19 79 GLN A CA 1
ATOM 615 C C . GLN A 1 79 ? 2.512 -1.071 14.226 1.00 97.19 79 GLN A C 1
ATOM 617 O O . GLN A 1 79 ? 3.583 -1.577 14.574 1.00 97.19 79 GLN A O 1
ATOM 622 N N . ALA A 1 80 ? 1.804 -1.563 13.203 1.00 97.06 80 ALA A N 1
ATOM 623 C CA . ALA A 1 80 ? 2.231 -2.730 12.431 1.00 97.06 80 ALA A CA 1
ATOM 624 C C . ALA A 1 80 ? 3.589 -2.505 11.737 1.00 97.06 80 ALA A C 1
ATOM 626 O O . ALA A 1 80 ? 4.411 -3.426 11.645 1.00 97.06 80 ALA A O 1
ATOM 627 N N . PHE A 1 81 ? 3.845 -1.282 11.266 1.00 96.44 81 PHE A N 1
ATOM 628 C CA . PHE A 1 81 ? 5.117 -0.906 10.662 1.00 96.44 81 PHE A CA 1
ATOM 629 C C . PHE A 1 81 ? 6.259 -0.867 11.687 1.00 96.44 81 PHE A C 1
ATOM 631 O O . PHE A 1 81 ? 7.316 -1.449 11.431 1.00 96.44 81 PHE A O 1
ATOM 638 N N . GLU A 1 82 ? 6.053 -0.273 12.865 1.00 97.00 82 GLU A N 1
ATOM 639 C CA . GLU A 1 82 ? 7.059 -0.259 13.937 1.00 97.00 82 GLU A CA 1
ATOM 640 C C . GLU A 1 82 ? 7.414 -1.678 14.409 1.00 97.00 82 GLU A C 1
ATOM 642 O O . GLU A 1 82 ? 8.595 -2.029 14.505 1.00 97.00 82 GLU A O 1
ATOM 647 N N . GLU A 1 83 ? 6.419 -2.554 14.576 1.00 97.00 83 GLU A N 1
ATOM 648 C CA . GLU A 1 83 ? 6.650 -3.971 14.888 1.00 97.00 83 GLU A CA 1
ATOM 649 C C . GLU A 1 83 ? 7.485 -4.679 13.805 1.00 97.00 83 GLU A C 1
ATOM 651 O O . GLU A 1 83 ? 8.322 -5.544 14.101 1.00 97.00 83 GLU A O 1
ATOM 656 N N . ALA A 1 84 ? 7.274 -4.343 12.528 1.00 96.44 84 ALA A N 1
ATOM 657 C CA . ALA A 1 84 ? 8.083 -4.868 11.433 1.00 96.44 84 ALA A CA 1
ATOM 658 C C . ALA A 1 84 ? 9.526 -4.337 11.490 1.00 96.44 84 ALA A C 1
ATOM 660 O O . ALA A 1 84 ? 10.472 -5.112 11.304 1.00 96.44 84 ALA A O 1
ATOM 661 N N . LEU A 1 85 ? 9.717 -3.048 11.790 1.00 96.00 85 LEU A N 1
ATOM 662 C CA . LEU A 1 85 ? 11.040 -2.441 11.942 1.00 96.00 85 LEU A CA 1
ATOM 663 C C . LEU A 1 85 ? 11.829 -3.062 13.093 1.00 96.00 85 LEU A C 1
ATOM 665 O O . LEU A 1 85 ? 13.011 -3.358 12.911 1.00 96.00 85 LEU A O 1
ATOM 669 N N . GLU A 1 86 ? 11.214 -3.298 14.251 1.00 96.12 86 GLU A N 1
ATOM 670 C CA . GLU A 1 86 ? 11.866 -3.987 15.371 1.00 96.12 86 GLU A CA 1
ATOM 671 C C . GLU A 1 86 ? 12.356 -5.379 14.957 1.00 96.12 86 GLU A C 1
ATOM 673 O O . GLU A 1 86 ? 13.539 -5.700 15.116 1.00 96.12 86 GLU A O 1
ATOM 678 N N . LYS A 1 87 ? 11.495 -6.164 14.292 1.00 92.62 87 LYS A N 1
ATOM 679 C CA . LYS A 1 87 ? 11.863 -7.482 13.748 1.00 92.62 87 LYS A CA 1
ATOM 680 C C . LYS A 1 87 ? 13.042 -7.394 12.775 1.00 92.62 87 LYS A C 1
ATOM 682 O O . LYS A 1 87 ? 13.933 -8.246 12.814 1.00 92.62 87 LYS A O 1
ATOM 687 N N . TYR A 1 88 ? 13.082 -6.388 11.899 1.00 91.12 88 TYR A N 1
ATOM 688 C CA . TYR A 1 88 ? 14.211 -6.194 10.984 1.00 91.12 88 TYR A CA 1
ATOM 689 C C . TYR A 1 88 ? 15.496 -5.785 11.712 1.00 91.12 88 TYR A C 1
ATOM 691 O O . TYR A 1 88 ? 16.558 -6.336 11.406 1.00 91.12 88 TYR A O 1
ATOM 699 N N . ARG A 1 89 ? 15.424 -4.880 12.699 1.00 91.19 89 ARG A N 1
ATOM 700 C CA . ARG A 1 89 ? 16.584 -4.470 13.514 1.00 91.19 89 ARG A CA 1
ATOM 701 C C . ARG A 1 89 ? 17.199 -5.668 14.235 1.00 91.19 89 ARG A C 1
ATOM 703 O O . ARG A 1 89 ? 18.422 -5.825 14.221 1.00 91.19 89 ARG A O 1
ATOM 710 N N . ASP A 1 90 ? 16.373 -6.542 14.797 1.00 89.00 90 ASP A N 1
ATOM 711 C CA . ASP A 1 90 ? 16.841 -7.748 15.479 1.00 89.00 90 ASP A CA 1
ATOM 712 C C . ASP A 1 90 ? 17.500 -8.743 14.521 1.00 89.00 90 ASP A C 1
ATOM 714 O O . ASP A 1 90 ? 18.573 -9.274 14.822 1.00 89.00 90 ASP A O 1
ATOM 718 N N . ARG A 1 91 ? 16.929 -8.949 13.326 1.00 86.94 91 ARG A N 1
ATOM 719 C CA . ARG A 1 91 ? 17.537 -9.803 12.288 1.00 86.94 91 ARG A CA 1
ATOM 720 C C . ARG A 1 91 ? 18.908 -9.292 11.859 1.00 86.94 91 ARG A C 1
ATOM 722 O O . ARG A 1 91 ? 19.853 -10.079 11.801 1.00 86.94 91 ARG A O 1
ATOM 729 N N . VAL A 1 92 ? 19.038 -7.985 11.626 1.00 87.44 92 VAL A N 1
ATOM 730 C CA . VAL A 1 92 ? 20.321 -7.364 11.262 1.00 87.44 92 VAL A CA 1
ATOM 731 C C . VAL A 1 92 ? 21.361 -7.589 12.362 1.00 87.44 92 VAL A C 1
ATOM 733 O O . VAL A 1 92 ? 22.478 -8.006 12.060 1.00 87.44 92 VAL A O 1
ATOM 736 N N . ARG A 1 93 ? 20.987 -7.392 13.634 1.00 82.31 93 ARG A N 1
ATOM 737 C CA . ARG A 1 93 ? 21.877 -7.598 14.790 1.00 82.31 93 ARG A CA 1
ATOM 738 C C . ARG A 1 93 ? 22.300 -9.058 14.976 1.00 82.31 93 ARG A C 1
ATOM 740 O O . ARG A 1 93 ? 23.447 -9.306 15.328 1.00 82.31 93 ARG A O 1
ATOM 747 N N . GLN A 1 94 ? 21.397 -10.014 14.755 1.00 76.75 94 GLN A N 1
ATOM 748 C CA . GLN A 1 94 ? 21.648 -11.436 15.024 1.00 76.75 94 GLN A CA 1
ATOM 749 C C . GLN A 1 94 ? 22.288 -12.194 13.851 1.00 76.75 94 GLN A C 1
ATOM 751 O O . GLN A 1 94 ? 23.023 -13.152 14.078 1.00 76.75 94 GLN A O 1
ATOM 756 N N . LYS A 1 95 ? 21.987 -11.820 12.601 1.00 65.50 95 LYS A N 1
ATOM 757 C CA . LYS A 1 95 ? 22.337 -12.608 11.401 1.00 65.50 95 LYS A CA 1
ATOM 758 C C . LYS A 1 95 ? 23.180 -11.849 10.373 1.00 65.50 95 LYS A C 1
ATOM 760 O O . LYS A 1 95 ? 23.493 -12.410 9.327 1.00 65.50 95 LYS A O 1
ATOM 765 N N . GLY A 1 96 ? 23.538 -10.592 10.644 1.00 62.00 96 GLY A N 1
ATOM 766 C CA . GLY A 1 96 ? 24.312 -9.760 9.718 1.00 62.00 96 GLY A CA 1
ATOM 767 C C . GLY A 1 96 ? 23.528 -9.280 8.488 1.00 62.00 96 GLY A C 1
ATOM 768 O O . GLY A 1 96 ? 24.144 -8.814 7.534 1.00 62.00 96 GLY A O 1
ATOM 769 N N . GLY A 1 97 ? 22.190 -9.381 8.483 1.00 59.59 97 GLY A N 1
ATOM 770 C CA . GLY A 1 97 ? 21.337 -8.894 7.391 1.00 59.59 97 GLY A CA 1
ATOM 771 C C . 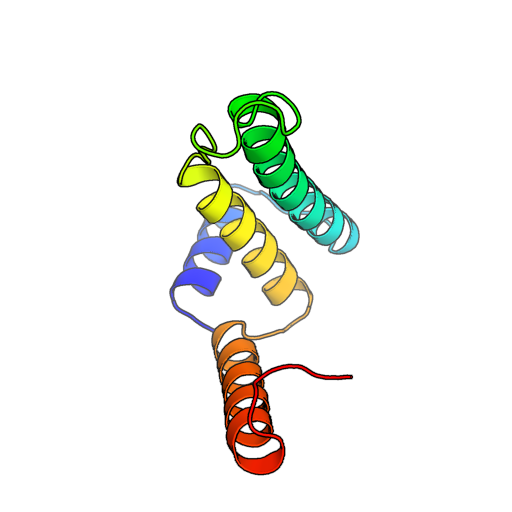GLY A 1 97 ? 19.826 -8.969 7.689 1.00 59.59 97 GLY A C 1
ATOM 772 O O . GLY A 1 97 ? 19.422 -9.694 8.599 1.00 59.59 97 GLY A O 1
ATOM 773 N N . PRO A 1 98 ? 18.974 -8.228 6.947 1.00 54.03 98 PRO A N 1
ATOM 774 C CA . PRO A 1 98 ? 17.542 -8.066 7.253 1.00 54.03 98 PRO A CA 1
ATOM 775 C C . PRO A 1 98 ? 16.635 -9.227 6.794 1.00 54.03 98 PRO A C 1
ATOM 777 O O . PRO A 1 98 ? 15.456 -9.269 7.153 1.00 54.03 98 PRO A O 1
ATOM 780 N N . GLY A 1 99 ? 17.153 -10.174 6.005 1.00 51.97 99 GLY A N 1
ATOM 781 C CA . GLY A 1 99 ? 16.358 -11.258 5.420 1.00 51.97 99 GLY A CA 1
ATOM 782 C C . GLY A 1 99 ? 15.840 -12.271 6.450 1.00 51.97 99 GLY A C 1
ATOM 783 O O . GLY A 1 99 ? 16.597 -12.767 7.288 1.00 51.97 99 GLY A O 1
ATOM 784 N N . SER A 1 100 ? 14.552 -12.620 6.361 1.00 57.78 100 SER A N 1
ATOM 785 C CA . SER A 1 100 ? 14.032 -13.862 6.950 1.00 57.78 100 SER A CA 1
ATOM 786 C C . SER A 1 100 ? 14.288 -15.007 5.973 1.00 57.78 100 SER A C 1
ATOM 788 O O . SER A 1 100 ? 14.053 -14.840 4.779 1.00 57.78 100 SER A O 1
ATOM 790 N N . LYS A 1 101 ? 14.760 -16.152 6.475 1.00 51.75 101 LYS A N 1
ATOM 791 C CA . LYS A 1 101 ? 14.478 -17.427 5.803 1.00 51.75 101 LYS A CA 1
ATOM 792 C C . LYS A 1 101 ? 13.029 -17.812 6.063 1.00 51.75 101 LYS A C 1
ATOM 794 O O . LYS A 1 101 ? 12.500 -17.333 7.097 1.00 51.75 101 LYS A O 1
#

Sequence (101 aa):
MDEFQQKAVDFAEKNNLDAPTEFRALDFISEAGEIIKDITKSGNYGRNPEDITVKSDEIGELLFSLFLLADDLGIDAEQAFEEALEKYRDRVRQKGGPGSK

Mean predicted aligned error: 4.74 Å

Foldseek 3Di:
DDPVLVVLVVVCVVVVVDDPLVVLVVQLVVLVVLQVVQQCVQCVNVVNNVRGDGDPVSVVSNVSSVSVSCVNVVHDPVVVVVVLVVLQVVCCVPPVGRDDD